Protein AF-A0A520AUB6-F1 (afdb_monomer)

pLDDT: mean 85.42, std 11.53, range [44.59, 95.69]

Foldseek 3Di:
DPDLDEAEAEAEDEVCPPCPVVVVVVVCPDPRHNYHYHYDYD

Sequence (42 aa):
MHTNKLVSIALCTYNGELYLQEQLNTLVKQTYKNIEIVIADD

Nearest PDB structures (foldseek):
  5yer-assembly1_A  TM=5.340E-01  e=9.121E-01  Salmonella enterica subsp. enterica serovar Typhimurium
  2y7p-assembly1_A  TM=4.332E-01  e=7.413E-01  Burkholderia sp. DNT
  7tav-assembly5_E  TM=5.429E-01  e=5.897E+00  Listeria monocytogenes

Mean predicted aligned error: 5.15 Å

Secondary structure (DSSP, 8-state):
------EEEEEEESSTHHHHHHHHHHHHT-S---EEEEEEE-

Solvent-accessible surface area (backbone atoms only — not comparable to full-atom values): 2813 Å² total; per-residue (Å²): 132,88,77,86,60,81,44,76,42,81,43,81,41,65,92,36,79,88,48,49,63,61,52,49,56,54,63,72,64,42,90,71,75,56,61,45,79,48,76,46,79,114

Radius of gyration: 12.19 Å; Cα contacts (8 Å, |Δi|>4): 35; chains: 1; bounding box: 33×10×33 Å

Structure (mmCIF, N/CA/C/O backbone):
data_AF-A0A520AUB6-F1
#
_entry.id   AF-A0A520AUB6-F1
#
loop_
_atom_site.group_PDB
_atom_site.id
_atom_site.type_symbol
_atom_site.label_atom_id
_atom_site.label_alt_id
_atom_site.label_comp_id
_atom_site.label_asym_id
_atom_site.label_entity_id
_atom_site.label_seq_id
_atom_site.pdbx_PDB_ins_code
_atom_site.Cartn_x
_atom_site.Cartn_y
_atom_site.Cartn_z
_atom_site.occupancy
_atom_site.B_iso_or_equiv
_atom_site.auth_seq_id
_atom_site.auth_comp_id
_atom_site.auth_asym_id
_atom_site.auth_atom_id
_atom_site.pdbx_PDB_model_num
ATOM 1 N N . MET A 1 1 ? -19.921 7.836 18.011 1.00 44.59 1 MET A N 1
ATOM 2 C CA . MET A 1 1 ? -19.755 6.587 17.237 1.00 44.59 1 MET A CA 1
ATOM 3 C C . MET A 1 1 ? -18.607 6.793 16.262 1.00 44.59 1 MET A C 1
ATOM 5 O O . MET A 1 1 ? -18.765 7.578 15.336 1.00 44.59 1 MET A O 1
ATOM 9 N N . HIS A 1 2 ? -17.442 6.181 16.485 1.00 61.00 2 HIS A N 1
ATOM 10 C CA . HIS A 1 2 ? -16.385 6.197 15.471 1.00 61.00 2 HIS A CA 1
ATOM 11 C C . HIS A 1 2 ? -16.761 5.188 14.389 1.00 61.00 2 HIS A C 1
ATOM 13 O O . HIS A 1 2 ? -16.722 3.982 1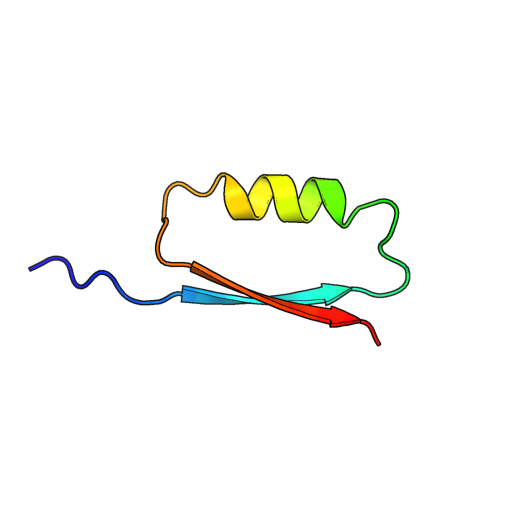4.614 1.00 61.00 2 HIS A O 1
ATOM 19 N N . THR A 1 3 ? -17.197 5.684 13.234 1.00 76.06 3 THR A N 1
ATOM 20 C CA . THR A 1 3 ? -17.357 4.849 12.046 1.00 76.06 3 THR A CA 1
ATOM 21 C C . THR A 1 3 ? -15.961 4.460 11.576 1.00 76.06 3 THR A C 1
ATOM 23 O O . THR A 1 3 ? -15.180 5.309 11.153 1.00 76.06 3 THR A O 1
ATOM 26 N N . ASN A 1 4 ? -15.621 3.179 11.713 1.00 87.81 4 ASN A N 1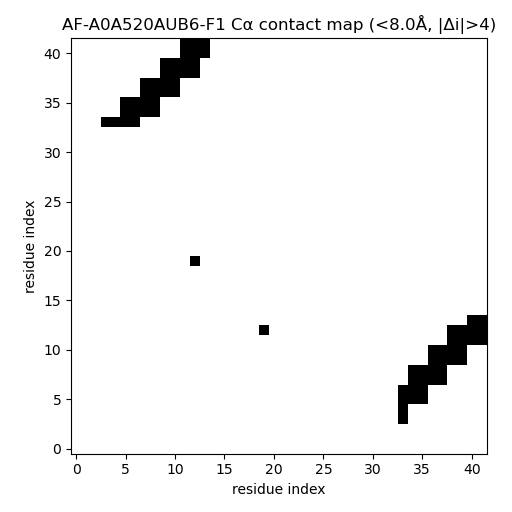
ATOM 27 C CA . ASN A 1 4 ? -14.378 2.618 11.194 1.00 87.81 4 ASN A CA 1
ATOM 28 C C . ASN A 1 4 ? -14.504 2.498 9.667 1.00 87.81 4 ASN A C 1
ATOM 30 O O . ASN A 1 4 ? -14.856 1.443 9.148 1.00 87.81 4 ASN A O 1
ATOM 34 N N . LYS A 1 5 ? -14.340 3.613 8.951 1.00 92.75 5 LYS A N 1
ATOM 35 C CA . LYS A 1 5 ? -14.539 3.697 7.496 1.00 92.75 5 LYS A CA 1
ATOM 36 C C . LYS A 1 5 ? -13.462 2.912 6.753 1.00 92.75 5 LYS A C 1
ATOM 38 O O . LYS A 1 5 ? -12.291 3.017 7.091 1.00 92.75 5 LYS A O 1
ATOM 43 N N . LEU A 1 6 ? -13.821 2.149 5.732 1.00 94.88 6 LEU A N 1
ATOM 44 C CA . LEU A 1 6 ? -12.795 1.565 4.875 1.00 94.88 6 LEU A CA 1
ATOM 45 C C . LEU A 1 6 ? -12.092 2.688 4.098 1.00 94.88 6 LEU A C 1
ATOM 47 O O . LEU A 1 6 ? -12.763 3.569 3.556 1.00 94.88 6 LEU A O 1
ATOM 51 N N . VAL A 1 7 ? -10.760 2.672 4.077 1.00 95.12 7 VAL A N 1
ATOM 52 C CA . VAL A 1 7 ? -9.938 3.568 3.252 1.00 95.12 7 VAL A CA 1
ATOM 53 C C . VAL A 1 7 ? -9.224 2.725 2.203 1.00 95.12 7 VAL A C 1
ATOM 55 O O . VAL A 1 7 ? -8.346 1.938 2.545 1.00 95.12 7 VAL A O 1
ATOM 58 N N . SER A 1 8 ? -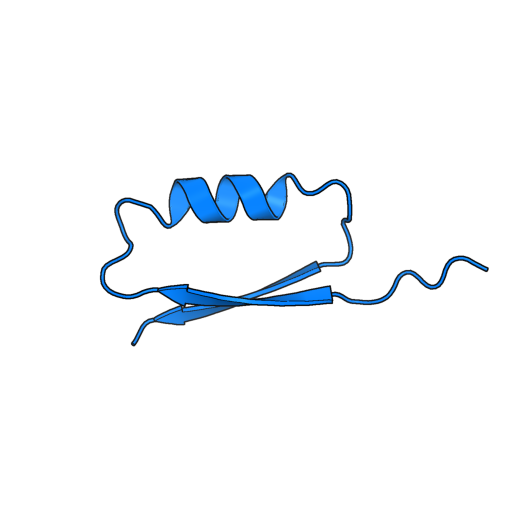9.587 2.896 0.935 1.00 95.69 8 SER A N 1
ATOM 59 C CA . SER A 1 8 ? -8.933 2.211 -0.183 1.00 95.69 8 SER A CA 1
ATOM 60 C C . SER A 1 8 ? -7.797 3.068 -0.740 1.00 95.69 8 SER A C 1
ATOM 62 O O . SER A 1 8 ? -7.984 4.249 -1.037 1.00 95.69 8 SER A O 1
ATOM 64 N N . ILE A 1 9 ? -6.616 2.473 -0.872 1.00 93.69 9 ILE A N 1
ATOM 65 C CA . ILE A 1 9 ? -5.390 3.096 -1.370 1.00 93.69 9 ILE A CA 1
ATOM 66 C C . ILE A 1 9 ? -5.070 2.465 -2.723 1.00 93.69 9 ILE A C 1
ATOM 68 O O . ILE A 1 9 ? -4.759 1.278 -2.791 1.00 93.69 9 ILE A O 1
ATOM 72 N N . ALA A 1 10 ? -5.138 3.255 -3.792 1.00 93.12 10 ALA A N 1
ATOM 73 C CA . ALA A 1 10 ? -4.701 2.836 -5.119 1.00 93.12 10 ALA A CA 1
ATOM 74 C C . ALA A 1 10 ? -3.193 3.084 -5.265 1.00 93.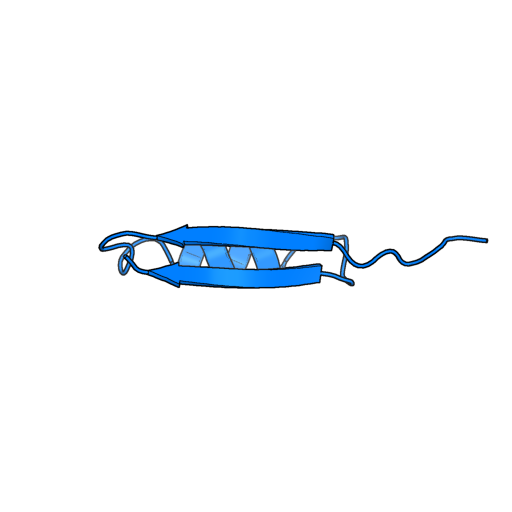12 10 ALA A C 1
ATOM 76 O O . ALA A 1 10 ? -2.740 4.227 -5.175 1.00 93.12 10 ALA A O 1
ATOM 77 N N . LEU A 1 11 ? -2.427 2.015 -5.469 1.00 90.44 11 LEU A N 1
ATOM 78 C CA . LEU A 1 11 ? -0.988 2.050 -5.700 1.00 90.44 11 LEU A CA 1
ATOM 79 C C . LEU A 1 11 ? -0.709 1.667 -7.156 1.00 90.44 11 LEU A C 1
ATOM 81 O O . LEU A 1 11 ? -0.809 0.499 -7.522 1.00 90.44 11 LEU A O 1
ATOM 85 N N . CYS A 1 12 ? -0.348 2.648 -7.978 1.00 84.62 12 CYS A N 1
ATOM 86 C CA . CYS A 1 12 ? 0.132 2.399 -9.334 1.00 84.62 12 CYS A CA 1
ATOM 87 C C . CYS A 1 12 ? 1.658 2.281 -9.298 1.00 84.62 12 CYS A C 1
ATOM 89 O O . CYS A 1 12 ? 2.337 3.210 -8.852 1.00 84.62 12 CYS A O 1
ATOM 91 N N . THR A 1 13 ? 2.189 1.148 -9.745 1.00 77.19 13 THR A N 1
ATOM 92 C CA . THR A 1 13 ? 3.631 0.897 -9.862 1.00 77.19 13 THR A CA 1
ATOM 93 C C . THR A 1 13 ? 3.981 0.614 -11.323 1.00 77.19 13 THR A C 1
ATOM 95 O O . THR A 1 13 ? 3.153 0.096 -12.056 1.00 77.19 13 THR A O 1
ATOM 98 N N . TYR A 1 14 ? 5.187 0.992 -11.748 1.00 68.19 14 TYR A N 1
ATOM 99 C CA . TYR A 1 14 ? 5.752 0.673 -13.063 1.00 68.19 14 TYR A CA 1
ATOM 100 C C . TYR A 1 14 ? 7.236 0.355 -12.865 1.00 68.19 14 TYR A C 1
ATOM 102 O O . TYR A 1 14 ? 7.979 1.220 -12.391 1.00 68.19 14 TYR A O 1
ATOM 110 N N . ASN A 1 15 ? 7.666 -0.884 -13.145 1.00 69.25 15 ASN A N 1
ATOM 111 C CA . ASN A 1 15 ? 9.022 -1.385 -12.837 1.00 69.25 15 ASN A CA 1
ATOM 112 C C . ASN A 1 15 ? 9.482 -1.075 -11.391 1.00 69.25 15 ASN A C 1
ATOM 114 O O . ASN A 1 15 ? 10.646 -0.770 -11.124 1.00 69.25 15 ASN A O 1
ATOM 118 N N . GLY A 1 16 ? 8.550 -1.110 -10.435 1.00 63.91 16 GLY A N 1
ATOM 119 C CA . GLY A 1 16 ? 8.757 -0.647 -9.059 1.00 63.91 16 GLY A CA 1
ATOM 120 C C . GLY A 1 16 ? 9.428 -1.650 -8.123 1.00 63.91 16 GLY A C 1
ATOM 121 O O . GLY A 1 16 ? 9.372 -1.455 -6.912 1.00 63.91 16 GLY A O 1
ATOM 122 N N . GLU A 1 17 ? 10.063 -2.704 -8.638 1.00 70.25 17 GLU A N 1
ATOM 123 C CA . GLU A 1 17 ? 10.637 -3.819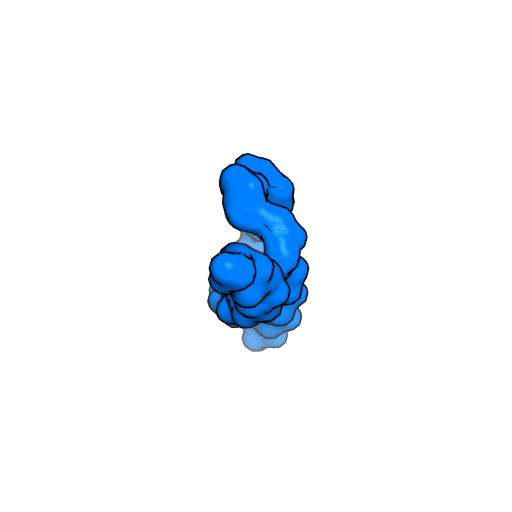 -7.860 1.00 70.25 17 GLU A CA 1
ATOM 124 C C . GLU A 1 17 ? 11.525 -3.339 -6.698 1.00 70.25 17 GLU A C 1
ATOM 126 O O . GLU A 1 17 ? 11.475 -3.874 -5.591 1.00 70.25 17 GLU A O 1
ATOM 131 N N . LEU A 1 18 ? 12.293 -2.273 -6.945 1.00 75.69 18 LEU A N 1
ATOM 132 C CA . LEU A 1 18 ? 13.225 -1.673 -5.990 1.00 75.69 18 LEU A CA 1
ATOM 133 C C . LEU A 1 18 ? 12.541 -0.926 -4.832 1.00 75.69 18 LEU A C 1
ATOM 135 O O . LEU A 1 18 ? 13.108 -0.864 -3.744 1.00 75.69 18 LEU A O 1
ATOM 139 N N . TYR A 1 19 ? 11.341 -0.372 -5.036 1.00 82.00 19 TYR A N 1
ATOM 140 C CA . TYR A 1 19 ? 10.675 0.514 -4.065 1.00 82.00 19 TYR A CA 1
ATOM 141 C C . TYR A 1 19 ? 9.345 -0.031 -3.538 1.00 82.00 19 TYR A C 1
ATOM 143 O O . TYR A 1 19 ? 8.853 0.435 -2.508 1.00 82.00 19 TYR A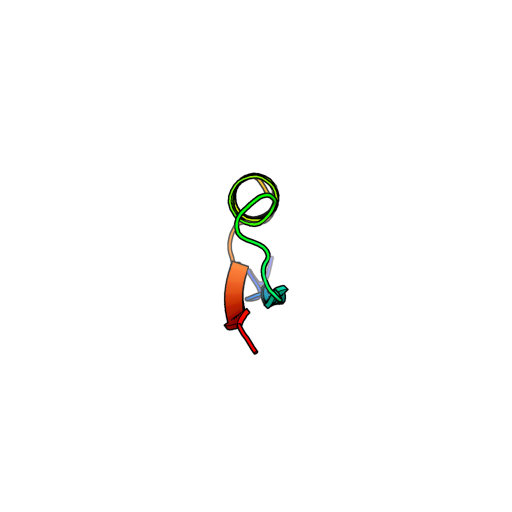 O 1
ATOM 151 N N . LEU A 1 20 ? 8.781 -1.046 -4.195 1.00 83.94 20 LEU A N 1
ATOM 152 C CA . LEU A 1 20 ? 7.501 -1.648 -3.833 1.00 83.94 20 LEU A CA 1
ATOM 153 C C . LEU A 1 20 ? 7.523 -2.176 -2.395 1.00 83.94 20 LEU A C 1
ATOM 155 O O . LEU A 1 20 ? 6.582 -1.956 -1.635 1.00 83.94 20 LEU A O 1
ATOM 159 N N . GLN A 1 21 ? 8.620 -2.813 -1.979 1.00 86.75 21 GLN A N 1
ATOM 160 C CA . GLN A 1 21 ? 8.738 -3.348 -0.623 1.00 86.75 21 GLN A CA 1
ATOM 161 C C . GLN A 1 21 ? 8.744 -2.242 0.444 1.00 86.75 21 GLN A C 1
ATOM 163 O O . GLN A 1 21 ? 8.070 -2.367 1.467 1.00 86.75 21 GLN A O 1
ATOM 168 N N . GLU A 1 22 ? 9.480 -1.151 0.225 1.00 89.06 22 GLU A N 1
ATOM 169 C CA . GLU A 1 22 ? 9.522 -0.019 1.158 1.00 89.06 22 GLU A CA 1
ATOM 170 C C . GLU A 1 22 ? 8.168 0.704 1.233 1.00 89.06 22 GLU A C 1
ATOM 172 O O . GLU A 1 22 ? 7.679 1.015 2.328 1.00 89.06 22 GLU A O 1
ATOM 177 N N . GLN A 1 23 ? 7.523 0.902 0.080 1.00 87.56 23 GLN A N 1
ATOM 178 C CA . GLN A 1 23 ? 6.191 1.499 -0.004 1.00 87.56 23 GLN A CA 1
ATOM 179 C C . GLN A 1 23 ? 5.158 0.652 0.744 1.00 87.56 23 GLN A C 1
ATOM 181 O O . GLN A 1 23 ? 4.458 1.170 1.617 1.00 87.56 23 GLN A O 1
ATOM 186 N N . LEU A 1 24 ? 5.114 -0.660 0.497 1.00 90.25 24 LEU A N 1
ATOM 187 C CA . LEU A 1 24 ? 4.204 -1.568 1.199 1.00 90.25 24 LEU A CA 1
ATOM 188 C C . LEU A 1 24 ? 4.479 -1.610 2.703 1.00 90.25 24 LEU A C 1
ATOM 190 O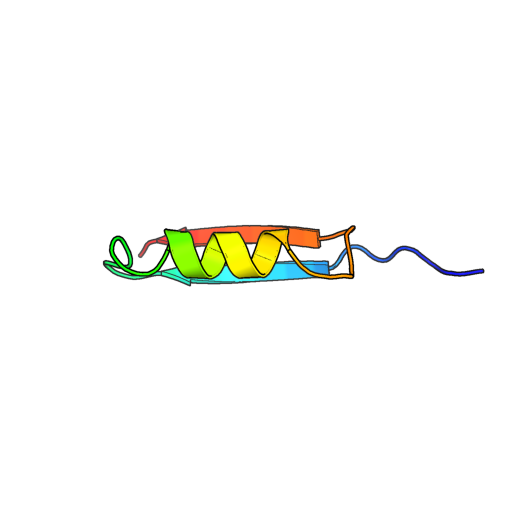 O . LEU A 1 24 ? 3.543 -1.541 3.502 1.00 90.25 24 LEU A O 1
ATOM 194 N N . ASN A 1 25 ? 5.750 -1.637 3.109 1.00 92.25 25 ASN A N 1
ATOM 195 C CA . ASN A 1 25 ? 6.126 -1.588 4.522 1.00 92.25 25 ASN A CA 1
ATOM 196 C C . ASN A 1 25 ? 5.614 -0.318 5.215 1.00 92.25 25 ASN A C 1
ATOM 198 O O . ASN A 1 25 ? 5.234 -0.368 6.387 1.00 92.25 25 ASN A O 1
ATOM 202 N N . THR A 1 26 ? 5.578 0.810 4.505 1.00 91.88 26 THR A N 1
ATOM 203 C CA . THR A 1 26 ? 5.047 2.077 5.023 1.00 91.88 26 THR A CA 1
ATOM 204 C C . THR A 1 26 ? 3.519 2.067 5.092 1.00 91.88 26 THR A C 1
ATOM 206 O O . THR A 1 26 ? 2.944 2.521 6.087 1.00 91.88 26 THR A O 1
ATOM 209 N N . LEU A 1 27 ? 2.846 1.505 4.084 1.00 92.06 27 LEU A N 1
ATOM 210 C CA . LEU A 1 27 ? 1.383 1.404 4.035 1.00 92.06 27 LEU A CA 1
ATOM 211 C C . LEU A 1 27 ? 0.819 0.446 5.098 1.00 92.06 27 LEU A C 1
ATOM 213 O O . LEU A 1 27 ? -0.188 0.743 5.734 1.00 92.06 27 LEU A O 1
ATOM 217 N N . VAL A 1 28 ? 1.497 -0.667 5.384 1.00 90.94 28 VAL A N 1
ATOM 218 C CA . VAL A 1 28 ? 1.062 -1.622 6.424 1.00 90.94 28 VAL A CA 1
ATOM 219 C C . VAL A 1 28 ? 1.259 -1.062 7.846 1.00 90.94 28 VAL A C 1
ATOM 221 O O . VAL A 1 28 ? 0.516 -1.390 8.780 1.00 90.94 28 VAL A O 1
ATOM 224 N N . LYS A 1 29 ? 2.243 -0.175 8.036 1.00 95.38 29 LYS A N 1
ATOM 225 C CA . LYS A 1 29 ? 2.563 0.434 9.340 1.00 95.38 29 LYS A CA 1
ATOM 226 C C . LYS A 1 29 ? 1.693 1.641 9.706 1.00 95.38 29 LYS A C 1
ATOM 228 O O . LYS A 1 29 ? 1.869 2.177 10.798 1.00 95.38 29 LYS A O 1
ATOM 233 N N . GLN A 1 30 ? 0.736 2.037 8.865 1.00 93.38 30 GLN A N 1
ATOM 234 C CA . GLN A 1 30 ? -0.164 3.161 9.148 1.00 93.38 30 GLN A CA 1
ATOM 235 C C . GLN A 1 30 ? -0.891 2.990 10.490 1.00 93.38 30 GLN A C 1
ATOM 237 O O . GLN A 1 30 ? -1.237 1.878 10.897 1.00 93.38 30 GLN A O 1
ATOM 242 N N . THR A 1 31 ? -1.120 4.092 11.203 1.00 94.44 31 THR A N 1
ATOM 243 C CA . THR A 1 31 ? -1.848 4.086 12.485 1.00 94.44 31 THR A CA 1
ATOM 244 C C . THR A 1 31 ? -3.319 3.721 12.293 1.00 94.44 31 THR A C 1
ATOM 246 O O . THR A 1 31 ? -3.910 3.063 13.149 1.00 94.44 31 THR A O 1
ATOM 249 N N . TYR A 1 32 ? -3.891 4.080 11.141 1.00 93.12 32 TYR A N 1
ATOM 250 C CA . TYR A 1 32 ? -5.209 3.639 10.707 1.00 93.12 32 TYR A CA 1
ATOM 251 C C . TYR A 1 32 ? -5.147 2.236 10.096 1.00 93.12 32 TYR A C 1
ATOM 253 O O . TYR A 1 32 ? -4.315 1.976 9.231 1.00 93.12 32 TYR A O 1
ATOM 261 N N . LYS A 1 33 ? -6.014 1.324 10.553 1.00 92.50 33 LYS A N 1
ATOM 262 C CA . LYS A 1 33 ? -5.914 -0.111 10.224 1.00 92.50 33 LYS A CA 1
ATOM 263 C C . LYS A 1 33 ? -6.969 -0.635 9.262 1.00 92.50 33 LYS A C 1
ATOM 265 O O . LYS A 1 33 ? -6.740 -1.673 8.655 1.00 92.50 33 LYS A O 1
ATOM 270 N N . ASN A 1 34 ? -8.101 0.050 9.114 1.00 95.31 34 ASN A N 1
ATOM 271 C CA . ASN A 1 34 ? -9.149 -0.385 8.194 1.00 95.31 34 ASN A CA 1
ATOM 272 C C . ASN A 1 34 ? -8.862 0.117 6.778 1.00 95.31 34 ASN A C 1
ATOM 274 O O . ASN A 1 34 ? -9.549 1.002 6.263 1.00 95.31 34 ASN A O 1
ATOM 278 N N . ILE A 1 35 ? -7.779 -0.399 6.207 1.00 95.25 35 ILE A N 1
ATOM 279 C CA . ILE A 1 35 ? -7.298 -0.024 4.885 1.00 95.25 35 ILE A CA 1
ATOM 280 C C . ILE A 1 35 ? -7.391 -1.204 3.924 1.00 95.25 35 ILE A C 1
ATOM 282 O O . ILE A 1 35 ? -7.183 -2.354 4.305 1.00 95.25 35 ILE A O 1
ATOM 286 N N . GLU A 1 36 ? -7.656 -0.888 2.668 1.00 94.94 36 GLU A N 1
ATOM 287 C CA . GLU A 1 36 ? -7.518 -1.774 1.519 1.00 94.94 36 GLU A CA 1
ATOM 288 C C . GLU A 1 36 ? -6.432 -1.179 0.620 1.00 94.94 36 GLU A C 1
ATOM 290 O O . GLU A 1 36 ? -6.386 0.035 0.431 1.00 94.94 36 GLU A O 1
ATOM 295 N N . ILE A 1 37 ? -5.540 -2.008 0.082 1.00 93.62 37 ILE A N 1
ATOM 296 C CA . ILE A 1 37 ? -4.492 -1.566 -0.842 1.00 93.62 37 ILE A CA 1
ATOM 297 C C . ILE A 1 37 ? -4.722 -2.296 -2.161 1.00 93.62 37 ILE A C 1
ATOM 299 O O . ILE A 1 37 ? -4.660 -3.52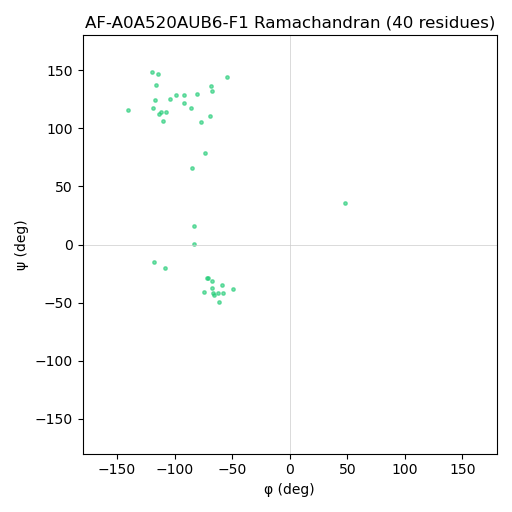4 -2.204 1.00 93.62 37 ILE A O 1
ATOM 303 N N . VAL A 1 38 ? -4.991 -1.540 -3.222 1.00 92.94 38 VAL A N 1
ATOM 304 C CA . VAL A 1 38 ? -5.188 -2.055 -4.579 1.00 92.94 38 VAL A CA 1
ATOM 305 C C . VAL A 1 38 ? -3.965 -1.673 -5.394 1.00 92.94 38 VAL A C 1
ATOM 307 O O . VAL A 1 38 ? -3.713 -0.489 -5.606 1.00 92.94 38 VAL A O 1
ATOM 310 N N . ILE A 1 39 ? -3.195 -2.672 -5.815 1.00 89.69 39 ILE A N 1
ATOM 311 C CA . ILE A 1 39 ? -1.965 -2.471 -6.581 1.00 89.69 39 ILE A CA 1
ATOM 312 C C . ILE A 1 39 ? -2.251 -2.805 -8.039 1.00 89.69 39 ILE A C 1
ATOM 314 O O . ILE A 1 39 ? -2.724 -3.904 -8.331 1.00 89.69 39 ILE A O 1
ATOM 318 N N . ALA A 1 40 ? -1.962 -1.862 -8.928 1.00 87.81 40 ALA A N 1
ATOM 319 C CA . ALA A 1 40 ? -1.985 -2.067 -10.367 1.00 87.81 40 ALA A CA 1
ATOM 320 C C . ALA A 1 40 ? -0.570 -1.852 -10.914 1.00 87.81 40 ALA A C 1
ATOM 322 O O . ALA A 1 40 ? 0.042 -0.809 -10.665 1.00 87.81 40 ALA A O 1
ATOM 323 N N . ASP A 1 41 ? -0.068 -2.868 -11.603 1.00 79.44 41 ASP A N 1
ATOM 324 C CA . ASP A 1 41 ? 1.145 -2.821 -12.417 1.00 79.44 41 ASP A CA 1
ATOM 325 C C . ASP A 1 41 ? 0.683 -2.635 -13.868 1.00 79.44 41 ASP A C 1
ATOM 327 O O . ASP A 1 41 ? -0.244 -3.337 -14.290 1.00 79.44 41 ASP A O 1
ATOM 331 N N . ASP A 1 42 ? 1.242 -1.651 -14.570 1.00 68.94 42 ASP A N 1
ATOM 332 C CA . ASP A 1 42 ? 0.997 -1.408 -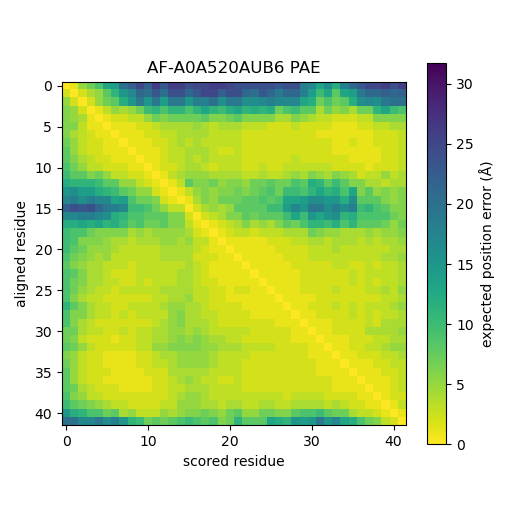16.005 1.00 68.94 42 ASP A CA 1
ATOM 333 C C . ASP A 1 42 ? 2.146 -1.986 -16.841 1.00 68.94 42 ASP A C 1
ATOM 335 O O . ASP A 1 42 ? 3.316 -1.678 -16.510 1.00 68.94 42 ASP A O 1
#